Protein AF-A0A5K4EFG7-F1 (afdb_monomer)

Foldseek 3Di:
DALDDPPPDDALLRVLVVVVQLAEPVLSCVLVPDDDSSRSSVSVVLLVQVLVQLCVQVVVPPPDRNHQWHQDQDVVGWDTDGNDPVSCPVQWDKTKDWDQDPPRDIHMHIYIDGPPPPDD

Sequence (120 aa):
MPIELPAFQRSVNDFVLKMKDIFSSTEVNRILSSGSEAEKMRKFYEHWCFKEAYVKALGCGLRIPLKTIECQFSDGGNELSLANELINQPDKNWAFEKHNLPQNHLAVVAWSENTYVASS

pLDDT: mean 84.11, std 12.94, range [46.09, 95.62]

Secondary structure (DSSP, 8-state):
-B----TT-S-HHHHHHHTGGGS-HHHHHHHHTSSSHHHHHHHHHHHHHHHHHHHHHHT-GGGS-GGGEEEE--TTS-EEEE--TTT--TTEEEEEEEEEETTTEEEEEEEEEE------

Nearest PDB structures (foldseek):
  2cg5-assembly1_A  TM=8.165E-01  e=4.905E-05  Homo sapiens
  2byd-assembly1_A  TM=7.891E-01  e=7.139E-05  Homo sapiens
  2c43-assembly1_A  TM=8.210E-01  e=4.380E-04  Homo sapiens
  4zps-assembly1_A  TM=3.531E-01  e=7.118E+00  Mus musculus

InterPro domains:
  IPR008278 4'-phosphopantetheinyl transferase domain [PF01648] (19-105)
  IPR037143 4'-phosphopantetheinyl transferase domain superfamily [G3DSA:3.90.470.20] (1-113)
  IPR037143 4'-phosphopantetheinyl transferase domain superfamily [SSF56214] (16-115)
  IPR050559 Phosphopantetheinyl Transferase Superfamily [PTHR12215] (9-112)

Organism: Schistosoma mansoni (NCBI:txid6183)

Structure (mmCIF, N/CA/C/O backbone):
data_AF-A0A5K4EFG7-F1
#
_entry.id   AF-A0A5K4EFG7-F1
#
loop_
_atom_site.group_PDB
_atom_site.id
_atom_site.type_symbol
_atom_site.label_atom_id
_atom_site.label_alt_id
_atom_site.label_comp_id
_atom_site.label_asym_id
_atom_site.label_entity_id
_atom_site.label_seq_id
_atom_site.pdbx_PDB_ins_code
_atom_site.Cartn_x
_atom_site.Cartn_y
_atom_site.Cartn_z
_atom_site.occupancy
_atom_site.B_iso_or_equiv
_atom_site.auth_seq_id
_atom_site.auth_comp_id
_atom_site.auth_asym_id
_atom_site.auth_atom_id
_atom_site.pdbx_PDB_model_num
ATOM 1 N N . MET A 1 1 ? -5.336 9.173 -2.047 1.00 90.31 1 MET A N 1
ATOM 2 C CA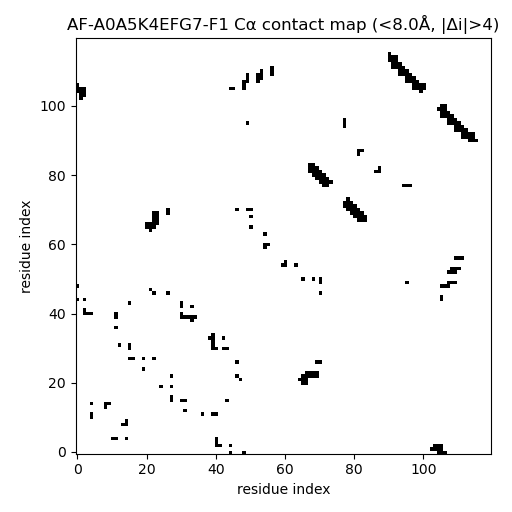 . MET A 1 1 ? -6.165 8.167 -1.357 1.00 90.31 1 MET A CA 1
ATOM 3 C C . MET A 1 1 ? -6.578 8.722 -0.003 1.00 90.31 1 MET A C 1
ATOM 5 O O . MET A 1 1 ? -5.673 9.065 0.750 1.00 90.31 1 MET A O 1
ATOM 9 N N . PRO A 1 2 ? -7.872 8.889 0.304 1.00 93.81 2 PRO A N 1
ATOM 10 C CA . PRO A 1 2 ? -8.302 9.268 1.651 1.00 93.81 2 PRO A CA 1
ATOM 11 C C . PRO A 1 2 ? -7.956 8.158 2.654 1.00 93.81 2 PRO A C 1
ATOM 13 O O . PRO A 1 2 ? -8.108 6.976 2.344 1.00 93.81 2 PRO A O 1
ATOM 16 N N . ILE A 1 3 ? -7.464 8.532 3.837 1.00 93.88 3 ILE A N 1
ATOM 17 C CA . ILE A 1 3 ? -7.195 7.596 4.937 1.00 93.88 3 ILE A CA 1
ATOM 18 C C . ILE A 1 3 ? -8.431 7.550 5.837 1.00 93.88 3 ILE A C 1
ATOM 20 O O . ILE A 1 3 ? -8.556 8.324 6.786 1.00 93.88 3 ILE A O 1
ATOM 24 N N . GLU A 1 4 ? -9.351 6.639 5.545 1.00 93.56 4 GLU A N 1
ATOM 25 C CA . GLU A 1 4 ? -10.582 6.464 6.316 1.00 93.56 4 GLU A CA 1
ATOM 26 C C . GLU A 1 4 ? -11.021 5.002 6.350 1.00 93.56 4 GLU A C 1
ATOM 28 O O . GLU A 1 4 ? -10.756 4.233 5.428 1.00 93.56 4 GLU A O 1
ATOM 33 N N . LEU A 1 5 ? -11.686 4.596 7.430 1.00 93.56 5 LEU A N 1
ATOM 34 C CA . LEU A 1 5 ? -12.336 3.293 7.473 1.00 93.56 5 LEU A CA 1
ATOM 35 C C . LEU A 1 5 ? -13.613 3.364 6.616 1.00 93.56 5 LEU A C 1
ATOM 37 O O . LEU A 1 5 ? -14.444 4.238 6.870 1.00 93.56 5 LEU A O 1
ATOM 41 N N . PRO A 1 6 ? -13.824 2.461 5.639 1.00 90.25 6 PRO A N 1
ATOM 42 C CA . PRO A 1 6 ? -15.049 2.479 4.848 1.00 90.25 6 PRO A CA 1
ATOM 43 C C . PRO A 1 6 ? -16.290 2.312 5.732 1.00 90.25 6 PRO A C 1
ATOM 45 O O . PRO A 1 6 ? -16.317 1.437 6.595 1.00 90.25 6 PRO A O 1
ATOM 48 N N . ALA A 1 7 ? -17.344 3.094 5.476 1.00 86.19 7 ALA A N 1
ATOM 49 C CA . ALA A 1 7 ? -18.525 3.196 6.348 1.00 86.19 7 ALA A CA 1
ATOM 50 C C . ALA A 1 7 ? -19.244 1.861 6.651 1.00 86.19 7 ALA A C 1
ATOM 52 O O . ALA A 1 7 ? -19.945 1.742 7.650 1.00 86.19 7 ALA A O 1
ATOM 53 N N . PHE A 1 8 ? -19.079 0.846 5.799 1.00 86.25 8 PHE A N 1
ATOM 54 C CA . PHE A 1 8 ? -19.667 -0.489 5.965 1.00 86.25 8 PHE A CA 1
ATOM 55 C C . PHE A 1 8 ? -18.805 -1.454 6.802 1.00 86.25 8 PHE A C 1
ATOM 57 O O . PHE A 1 8 ? -19.187 -2.610 7.003 1.00 86.25 8 PHE A O 1
ATOM 64 N N . GLN A 1 9 ? -17.625 -1.026 7.258 1.00 89.94 9 GLN A N 1
ATOM 65 C CA . GLN A 1 9 ? -16.731 -1.832 8.086 1.00 89.94 9 GLN A CA 1
ATOM 66 C C . GLN A 1 9 ? -16.964 -1.571 9.572 1.00 89.94 9 GLN A C 1
ATOM 68 O O . GLN A 1 9 ? -17.258 -0.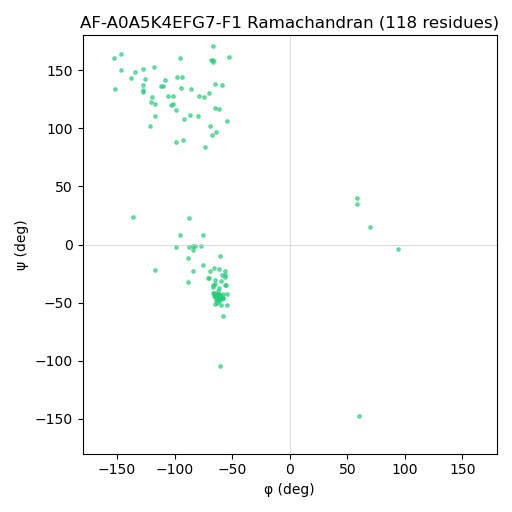457 9.989 1.00 89.94 9 GLN A O 1
ATOM 73 N N . ARG A 1 10 ? -16.826 -2.630 10.378 1.00 85.62 10 ARG A N 1
ATOM 74 C CA . ARG A 1 10 ? -17.092 -2.591 11.825 1.00 85.62 10 ARG A CA 1
ATOM 75 C C . ARG A 1 10 ? -15.873 -2.177 12.649 1.00 85.62 10 ARG A C 1
ATOM 77 O O . ARG A 1 10 ? -16.037 -1.560 13.693 1.00 85.62 10 ARG A O 1
ATOM 84 N N . SER A 1 11 ? -14.672 -2.533 12.197 1.00 93.19 11 SER A N 1
ATOM 85 C CA . SER A 1 11 ? -13.403 -2.223 12.861 1.00 93.19 11 SER A CA 1
ATOM 86 C C . SER A 1 11 ? -12.261 -2.157 11.844 1.00 93.19 11 SER A C 1
ATOM 88 O O . SER A 1 11 ? -12.376 -2.716 10.745 1.00 93.19 11 SER A O 1
ATOM 90 N N . VAL A 1 12 ? -11.147 -1.508 12.205 1.00 94.19 12 VAL A N 1
ATOM 91 C CA . VAL A 1 12 ? -9.951 -1.472 11.347 1.00 94.19 12 VAL A CA 1
ATOM 92 C C . VAL A 1 12 ? -9.359 -2.863 11.200 1.00 94.19 12 VAL A C 1
ATOM 94 O O . VAL A 1 12 ? -9.030 -3.270 10.089 1.00 94.19 12 VAL A O 1
ATOM 97 N N . ASN A 1 13 ? -9.287 -3.627 12.291 1.00 94.69 13 ASN A N 1
ATOM 98 C CA . ASN A 1 13 ? -8.769 -4.993 12.254 1.00 94.69 13 ASN A CA 1
ATOM 99 C C . ASN A 1 13 ? -9.564 -5.878 11.277 1.00 94.69 13 ASN A C 1
ATOM 101 O O . ASN A 1 13 ? -8.958 -6.557 10.450 1.00 94.69 13 ASN A O 1
ATOM 105 N N . ASP A 1 14 ? -10.903 -5.835 11.310 1.00 94.44 14 ASP A N 1
ATOM 106 C CA . ASP A 1 14 ? -11.737 -6.607 10.375 1.00 94.44 14 ASP A CA 1
ATOM 107 C C . ASP A 1 14 ? -11.502 -6.184 8.924 1.00 94.44 14 ASP A C 1
ATOM 109 O O . ASP A 1 14 ? -11.456 -7.026 8.025 1.00 94.44 14 ASP A O 1
ATOM 113 N N . PHE A 1 15 ? -11.354 -4.879 8.681 1.00 95.62 15 PHE A N 1
ATOM 114 C CA . PHE A 1 15 ? -11.072 -4.357 7.350 1.00 95.62 15 PHE A CA 1
ATOM 115 C C . PHE A 1 15 ? -9.712 -4.838 6.827 1.00 95.62 15 PHE A C 1
ATOM 117 O O . PHE A 1 15 ? -9.638 -5.374 5.720 1.00 95.62 15 PHE A O 1
ATOM 124 N N . VAL A 1 16 ? -8.660 -4.731 7.641 1.00 95.00 16 VAL A N 1
ATOM 125 C CA . VAL A 1 16 ? -7.310 -5.204 7.298 1.00 95.00 16 VAL A CA 1
ATOM 126 C C . VAL A 1 16 ? -7.315 -6.714 7.041 1.00 95.00 16 VAL A C 1
ATOM 128 O O . VAL A 1 16 ? -6.764 -7.164 6.039 1.00 95.00 16 VAL A O 1
ATOM 131 N N . LEU A 1 17 ? -7.990 -7.504 7.884 1.00 94.69 17 LEU A N 1
ATOM 132 C CA . LEU A 1 17 ? -8.077 -8.960 7.727 1.00 94.69 17 LEU A CA 1
ATOM 133 C C . LEU A 1 17 ? -8.859 -9.385 6.478 1.00 94.69 17 LEU A C 1
ATOM 135 O O . LEU A 1 17 ? -8.488 -10.373 5.845 1.00 94.69 17 LEU A O 1
ATOM 139 N N . LYS A 1 18 ? -9.904 -8.646 6.087 1.00 94.88 18 LYS A N 1
ATOM 140 C CA . LYS A 1 18 ? -10.616 -8.876 4.815 1.00 94.88 18 LYS A CA 1
ATOM 141 C C . LYS A 1 18 ? -9.730 -8.605 3.601 1.00 94.88 18 LYS A C 1
ATOM 143 O O . LYS A 1 18 ? -9.861 -9.285 2.592 1.00 94.88 18 LYS A O 1
ATOM 148 N N . MET A 1 19 ? -8.828 -7.635 3.711 1.00 94.56 19 MET A N 1
ATOM 149 C CA . MET A 1 19 ? -7.929 -7.203 2.638 1.00 94.56 19 MET A CA 1
ATOM 150 C C . MET A 1 19 ? -6.549 -7.882 2.699 1.00 94.56 19 MET A C 1
ATOM 152 O O . MET A 1 19 ? -5.647 -7.520 1.945 1.00 94.56 19 MET A O 1
ATOM 156 N N . LYS A 1 20 ? -6.362 -8.876 3.576 1.00 93.00 20 LYS A N 1
ATOM 157 C CA . LYS A 1 20 ? -5.056 -9.498 3.850 1.00 93.00 20 LYS A CA 1
ATOM 158 C C . LYS A 1 20 ? -4.360 -10.077 2.617 1.00 93.00 20 LYS A C 1
ATOM 160 O O . LYS A 1 20 ? -3.140 -10.125 2.588 1.00 93.00 20 LYS A O 1
ATOM 165 N N . ASP A 1 21 ? -5.105 -10.501 1.595 1.00 91.94 21 ASP A N 1
ATOM 166 C CA . ASP A 1 21 ? -4.534 -11.117 0.390 1.00 91.94 21 ASP A CA 1
ATOM 167 C C . ASP A 1 21 ? -3.904 -10.116 -0.589 1.00 91.94 21 ASP A C 1
ATOM 169 O O . ASP A 1 21 ? -3.319 -10.523 -1.588 1.00 91.94 21 ASP A O 1
ATOM 173 N N . ILE A 1 22 ? -3.951 -8.818 -0.285 1.00 91.88 22 ILE A N 1
ATOM 174 C CA . ILE A 1 22 ? -3.168 -7.784 -0.979 1.00 91.88 22 ILE A CA 1
ATOM 175 C C . ILE A 1 22 ? -1.747 -7.659 -0.402 1.00 91.88 22 ILE A C 1
ATOM 177 O O . ILE A 1 22 ? -0.827 -7.189 -1.077 1.00 91.88 22 ILE A O 1
ATOM 181 N N . PHE A 1 23 ? -1.548 -8.084 0.843 1.00 92.00 23 PHE A N 1
ATOM 182 C CA . PHE A 1 23 ? -0.345 -7.818 1.626 1.00 92.00 23 PHE A CA 1
ATOM 183 C C . PHE A 1 23 ? 0.385 -9.112 1.984 1.00 92.00 23 PHE A C 1
ATOM 185 O O . PHE A 1 23 ? -0.224 -10.178 2.108 1.00 92.00 23 PHE A O 1
ATOM 192 N N . SER A 1 24 ? 1.702 -9.034 2.171 1.00 90.19 24 SER A N 1
ATOM 193 C CA . SER A 1 24 ? 2.449 -10.151 2.743 1.00 90.19 24 SER A CA 1
ATOM 194 C C . SER A 1 24 ? 2.033 -10.359 4.204 1.00 90.19 24 SER A C 1
ATOM 196 O O . SER A 1 24 ? 1.555 -9.438 4.871 1.00 90.19 24 SER A O 1
ATOM 198 N N . SER A 1 25 ? 2.230 -11.565 4.743 1.00 91.12 25 SER A N 1
ATOM 199 C CA . SER A 1 25 ? 1.947 -11.840 6.161 1.00 91.12 25 SER A CA 1
ATOM 200 C C . SER A 1 25 ? 2.709 -10.887 7.090 1.00 91.12 25 SER A C 1
ATOM 202 O O . SER A 1 25 ? 2.183 -10.471 8.122 1.00 91.12 25 SER A O 1
ATOM 204 N N . THR A 1 26 ? 3.927 -10.498 6.704 1.00 89.50 26 THR A N 1
ATOM 205 C CA . THR A 1 26 ? 4.759 -9.543 7.441 1.00 89.50 26 THR A CA 1
ATOM 206 C C . THR A 1 26 ? 4.133 -8.150 7.449 1.00 89.50 26 THR A C 1
ATOM 208 O O . THR A 1 26 ? 4.059 -7.518 8.499 1.00 89.50 26 THR A O 1
ATOM 211 N N . GLU A 1 27 ? 3.631 -7.678 6.307 1.00 91.88 27 GLU A N 1
ATOM 212 C CA . GLU A 1 27 ? 2.932 -6.392 6.203 1.00 91.88 27 GLU A CA 1
ATOM 213 C C . GLU A 1 27 ? 1.624 -6.387 6.998 1.00 91.88 27 GLU A C 1
ATOM 215 O O . GLU A 1 27 ? 1.377 -5.445 7.747 1.00 91.88 27 GLU A O 1
ATOM 220 N N . VAL A 1 28 ? 0.816 -7.452 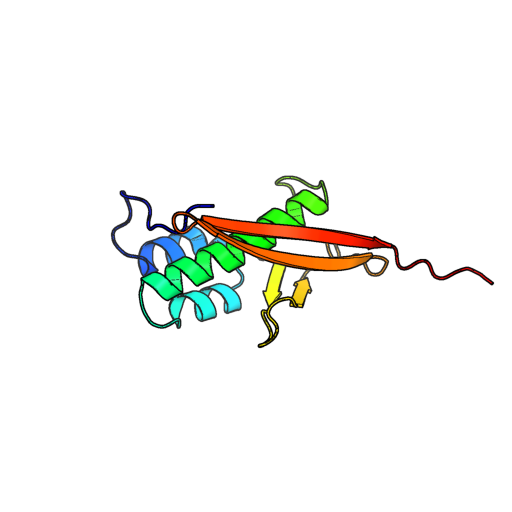6.906 1.00 94.75 28 VAL A N 1
ATOM 221 C CA . VAL A 1 28 ? -0.420 -7.581 7.699 1.00 94.75 28 VAL A CA 1
ATOM 222 C C . VAL A 1 28 ? -0.10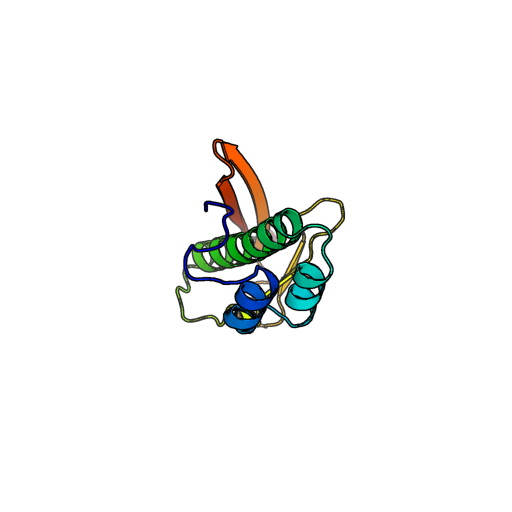9 -7.496 9.190 1.00 94.75 28 VAL A C 1
ATOM 224 O O . VAL A 1 28 ? -0.770 -6.747 9.908 1.00 94.75 28 VAL A O 1
ATOM 227 N N . ASN A 1 29 ? 0.923 -8.207 9.653 1.00 93.88 29 ASN A N 1
ATOM 228 C 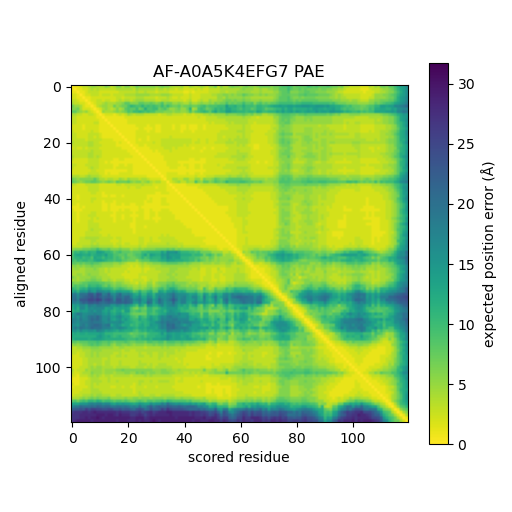CA . ASN A 1 29 ? 1.348 -8.151 11.047 1.00 93.88 29 ASN A CA 1
ATOM 229 C C . ASN A 1 29 ? 1.801 -6.741 11.446 1.00 93.88 29 ASN A C 1
ATOM 231 O O . ASN A 1 29 ? 1.320 -6.242 12.457 1.00 93.88 29 ASN A O 1
ATOM 235 N N . ARG A 1 30 ? 2.639 -6.068 10.639 1.00 91.31 30 ARG A N 1
ATOM 236 C CA . ARG A 1 30 ? 3.074 -4.677 10.890 1.00 91.31 30 ARG A CA 1
ATOM 237 C C . ARG A 1 30 ? 1.888 -3.710 10.985 1.00 91.31 30 ARG A C 1
ATOM 239 O O . ARG A 1 30 ? 1.864 -2.844 11.859 1.00 91.31 30 ARG A O 1
ATOM 246 N N . ILE A 1 31 ? 0.898 -3.853 10.101 1.00 94.50 31 ILE A N 1
ATOM 247 C CA . ILE A 1 31 ? -0.315 -3.027 10.110 1.00 94.50 31 ILE A CA 1
ATOM 248 C C . ILE A 1 31 ? -1.113 -3.290 11.389 1.00 94.50 31 ILE A C 1
ATOM 250 O O . ILE A 1 31 ? -1.449 -2.346 12.093 1.00 94.50 31 ILE A O 1
ATOM 254 N N . LEU A 1 32 ? -1.397 -4.553 11.720 1.00 95.25 32 LEU A N 1
ATOM 255 C CA . LEU A 1 32 ? -2.231 -4.911 12.873 1.00 95.25 32 LEU A CA 1
ATOM 256 C C . LEU A 1 32 ? -1.555 -4.646 14.224 1.00 95.25 32 LEU A C 1
ATOM 258 O O . LEU A 1 32 ? -2.256 -4.374 15.198 1.00 95.25 32 LEU A O 1
ATOM 262 N N . SER A 1 33 ? -0.223 -4.703 14.286 1.00 93.62 33 SER A N 1
ATOM 263 C CA . SER A 1 33 ? 0.564 -4.399 15.487 1.00 93.62 33 SER A CA 1
ATOM 264 C C . SER A 1 33 ? 0.850 -2.907 15.670 1.00 93.62 33 SER A C 1
ATOM 266 O O . SER A 1 33 ? 1.527 -2.536 16.626 1.00 93.62 33 SER A O 1
ATOM 268 N N . SER A 1 34 ? 0.399 -2.051 14.749 1.00 88.75 34 SER A N 1
ATOM 269 C CA . SER A 1 34 ? 0.501 -0.597 14.909 1.00 88.75 34 SER A CA 1
ATOM 270 C C . SER A 1 34 ? -0.421 -0.113 16.035 1.00 88.75 34 SER A C 1
ATOM 272 O O . SER A 1 34 ? -1.365 -0.813 16.397 1.00 88.75 34 SER A O 1
ATOM 274 N N . GLY A 1 35 ? -0.141 1.073 16.587 1.00 91.31 35 GLY A N 1
ATOM 275 C CA . GLY A 1 35 ? -0.771 1.593 17.806 1.00 91.31 35 GLY A CA 1
ATOM 276 C C . GLY A 1 35 ? -2.293 1.775 17.725 1.00 91.31 35 GLY A C 1
ATOM 277 O O . GLY A 1 35 ? -3.082 0.839 17.845 1.00 91.31 35 GLY A O 1
ATOM 278 N N . SER A 1 36 ? -2.730 3.017 17.589 1.00 94.75 36 SER A N 1
ATOM 279 C CA . SER A 1 36 ? -4.139 3.387 17.467 1.00 94.75 36 SER A CA 1
ATOM 280 C C . SER A 1 36 ? -4.767 2.886 16.160 1.00 94.75 36 SER A C 1
ATOM 282 O O . SER A 1 36 ? -4.091 2.674 15.154 1.00 94.75 36 SER A O 1
ATOM 284 N N . GLU A 1 37 ? -6.098 2.770 16.130 1.00 94.12 37 GLU A N 1
ATOM 285 C CA . GLU A 1 37 ? -6.852 2.428 14.911 1.00 94.12 37 GLU A CA 1
ATOM 286 C C . GLU A 1 37 ? -6.542 3.395 13.746 1.00 94.12 37 GLU A C 1
ATOM 288 O O . GLU A 1 37 ? -6.442 2.974 12.593 1.00 94.12 37 GLU A O 1
ATOM 293 N N . ALA A 1 38 ? -6.312 4.680 14.042 1.00 92.12 38 ALA A N 1
ATOM 294 C CA . ALA A 1 38 ? -5.907 5.679 13.052 1.00 92.12 38 ALA A CA 1
ATOM 295 C C . ALA A 1 38 ? -4.514 5.387 12.465 1.00 92.12 38 ALA A C 1
ATOM 297 O O . ALA A 1 38 ? -4.318 5.487 11.252 1.00 92.12 38 ALA A O 1
ATOM 298 N N . GLU A 1 39 ? -3.556 4.983 13.303 1.00 93.12 39 GLU A N 1
ATOM 299 C CA . GLU A 1 39 ? -2.212 4.592 12.863 1.00 93.12 39 GLU A CA 1
ATOM 300 C C . GLU A 1 39 ? -2.245 3.315 12.023 1.00 93.12 39 GLU A C 1
ATOM 302 O O . GLU A 1 39 ? -1.602 3.265 10.974 1.00 93.12 39 GLU A O 1
ATOM 307 N N . LYS A 1 40 ? -3.051 2.318 12.412 1.00 95.00 40 LYS A N 1
ATOM 308 C CA . LYS A 1 40 ? -3.265 1.102 11.613 1.00 95.00 40 LYS A CA 1
ATOM 309 C C . LYS A 1 40 ? -3.849 1.424 10.238 1.00 95.00 40 LYS A C 1
ATOM 311 O O . LYS A 1 40 ? -3.335 0.940 9.232 1.00 95.00 40 LYS A O 1
ATOM 316 N N . MET A 1 41 ? -4.875 2.280 10.165 1.00 95.25 41 MET A N 1
ATOM 317 C CA . MET A 1 41 ? -5.452 2.712 8.883 1.00 95.25 41 MET A CA 1
ATOM 318 C C . MET A 1 41 ? -4.444 3.470 8.027 1.00 95.25 41 MET A C 1
ATOM 320 O O . MET A 1 41 ? -4.346 3.233 6.823 1.00 95.25 41 MET A O 1
ATOM 324 N N . ARG A 1 42 ? -3.658 4.360 8.636 1.00 93.25 42 ARG A N 1
ATOM 325 C CA . ARG A 1 42 ? -2.585 5.062 7.935 1.00 93.25 42 ARG A CA 1
ATOM 326 C C . ARG A 1 42 ? -1.561 4.077 7.377 1.00 93.25 42 ARG A C 1
ATOM 328 O O . ARG A 1 42 ? -1.242 4.169 6.198 1.00 93.25 42 ARG A O 1
ATOM 335 N N . LYS A 1 43 ? -1.112 3.098 8.166 1.00 92.38 43 LYS A N 1
ATOM 336 C CA . LYS A 1 43 ? -0.176 2.056 7.715 1.00 92.38 43 LYS A CA 1
ATOM 337 C C . LYS A 1 43 ? -0.752 1.192 6.601 1.00 92.38 43 LYS A C 1
ATOM 339 O O . LYS A 1 43 ? -0.064 0.944 5.615 1.00 92.38 43 LYS A O 1
ATOM 344 N N . PHE A 1 44 ? -2.019 0.799 6.707 1.00 95.06 44 PHE A N 1
ATOM 345 C CA . PHE A 1 44 ? -2.725 0.087 5.645 1.00 95.06 44 PHE A CA 1
ATOM 346 C C . PHE A 1 44 ? -2.668 0.855 4.320 1.00 95.06 44 PHE A C 1
ATOM 348 O O . PHE A 1 44 ? -2.245 0.309 3.300 1.00 95.06 44 PHE A O 1
ATOM 355 N N . TYR A 1 45 ? -3.051 2.136 4.336 1.00 95.06 45 TYR A N 1
ATOM 356 C CA . TYR A 1 45 ? -3.058 2.950 3.123 1.00 95.06 45 TYR A CA 1
ATOM 357 C C . TYR A 1 45 ? -1.656 3.290 2.621 1.00 95.06 45 TYR A C 1
ATOM 359 O O . TYR A 1 45 ? -1.488 3.422 1.411 1.00 95.06 45 TYR A O 1
ATOM 367 N N . GLU A 1 46 ? -0.655 3.383 3.502 1.00 91.81 46 GLU A N 1
ATOM 368 C CA . GLU A 1 46 ? 0.755 3.459 3.109 1.00 91.81 46 GLU A CA 1
ATOM 369 C C . GLU A 1 46 ? 1.141 2.234 2.279 1.00 91.81 46 GLU A C 1
ATOM 371 O O . GLU A 1 46 ? 1.431 2.386 1.094 1.00 91.81 46 GLU A O 1
ATOM 376 N N . HIS A 1 47 ? 1.042 1.023 2.833 1.00 91.56 47 HIS A N 1
ATOM 377 C CA . HIS A 1 47 ? 1.359 -0.202 2.090 1.00 91.56 47 HIS A CA 1
ATOM 378 C C . HIS A 1 47 ? 0.563 -0.308 0.777 1.00 91.56 47 HIS A C 1
ATOM 380 O O . HIS A 1 47 ? 1.132 -0.627 -0.266 1.00 91.56 47 HIS A O 1
ATOM 386 N N . TRP A 1 48 ? -0.734 0.018 0.799 1.00 93.38 48 TRP A N 1
ATOM 387 C CA . TRP A 1 48 ? -1.577 0.016 -0.399 1.00 93.38 48 TRP A CA 1
ATOM 388 C C . TRP A 1 48 ? -1.061 0.980 -1.477 1.00 93.38 48 TRP A C 1
ATOM 390 O O . TRP A 1 48 ? -0.878 0.584 -2.627 1.00 93.38 48 TRP A O 1
ATOM 400 N N . CYS A 1 49 ? -0.808 2.245 -1.122 1.00 92.69 49 CYS A N 1
ATOM 401 C CA . CYS A 1 49 ? -0.406 3.265 -2.090 1.00 92.69 49 CYS A CA 1
ATOM 402 C C . CYS A 1 49 ? 0.972 2.985 -2.690 1.00 92.69 49 CYS A C 1
ATOM 404 O O . CYS A 1 49 ? 1.154 3.223 -3.880 1.00 92.69 49 CYS A O 1
ATOM 406 N N . PHE A 1 50 ? 1.918 2.453 -1.909 1.00 90.69 50 PHE A N 1
ATOM 407 C CA . PHE A 1 50 ? 3.224 2.052 -2.438 1.00 90.69 50 PHE A CA 1
ATOM 408 C C . PHE A 1 50 ? 3.094 0.957 -3.498 1.00 90.69 50 PHE A C 1
ATOM 410 O O . PHE A 1 50 ? 3.629 1.103 -4.596 1.00 90.69 50 PHE A O 1
ATOM 417 N N . LYS A 1 51 ? 2.331 -0.103 -3.205 1.00 90.06 51 LYS A N 1
ATOM 418 C CA . LYS A 1 51 ? 2.103 -1.198 -4.157 1.00 90.06 51 LYS A CA 1
ATOM 419 C C . LYS A 1 51 ? 1.400 -0.722 -5.425 1.00 90.06 51 LYS A C 1
ATOM 421 O O . LYS A 1 51 ? 1.822 -1.062 -6.526 1.00 90.06 51 LYS A O 1
ATOM 426 N N . GLU A 1 52 ? 0.367 0.103 -5.277 1.00 91.81 52 GLU A N 1
ATOM 427 C CA . GLU A 1 52 ? -0.363 0.691 -6.402 1.00 91.81 52 GLU A CA 1
ATOM 428 C C . GLU A 1 52 ? 0.523 1.581 -7.278 1.00 91.81 52 GLU A C 1
ATOM 430 O O . GLU A 1 52 ? 0.492 1.463 -8.502 1.00 91.81 52 GLU A O 1
ATOM 435 N N . ALA A 1 53 ? 1.310 2.476 -6.671 1.00 91.62 53 ALA A N 1
ATOM 436 C CA . ALA A 1 53 ? 2.218 3.355 -7.403 1.00 91.62 53 ALA A CA 1
ATOM 437 C C . ALA A 1 53 ? 3.250 2.538 -8.188 1.00 91.62 53 ALA A C 1
ATOM 439 O O . ALA A 1 53 ? 3.479 2.790 -9.369 1.00 91.62 53 ALA A O 1
ATOM 440 N N . TYR A 1 54 ? 3.803 1.509 -7.550 1.00 88.81 54 TYR A N 1
ATOM 441 C CA . TYR A 1 54 ? 4.778 0.616 -8.150 1.00 88.81 54 TYR A CA 1
ATOM 442 C C . TYR A 1 54 ? 4.220 -0.171 -9.348 1.00 88.81 54 TYR A C 1
ATOM 444 O O . TYR A 1 54 ? 4.781 -0.133 -10.442 1.00 88.81 54 TYR A O 1
ATOM 452 N N . VAL A 1 55 ? 3.064 -0.824 -9.186 1.00 89.06 55 VAL A N 1
ATOM 453 C CA . VAL A 1 55 ? 2.396 -1.570 -10.268 1.00 89.06 55 VAL A CA 1
ATOM 454 C C . VAL A 1 55 ? 2.012 -0.660 -11.435 1.00 89.06 55 VAL A C 1
ATOM 456 O O . VAL A 1 55 ? 2.146 -1.055 -12.598 1.00 89.06 55 VAL A O 1
ATOM 459 N N . LYS A 1 56 ? 1.582 0.575 -11.146 1.00 90.69 56 LYS A N 1
ATOM 460 C CA . LYS A 1 56 ? 1.299 1.590 -12.171 1.00 90.69 56 LYS A CA 1
ATOM 461 C C . LYS A 1 56 ? 2.553 1.983 -12.940 1.00 90.69 56 LYS A C 1
ATOM 463 O O . LYS A 1 56 ? 2.510 2.000 -14.166 1.00 90.69 56 LYS A O 1
ATOM 468 N N . ALA A 1 57 ? 3.659 2.236 -12.246 1.00 90.19 57 ALA A N 1
ATOM 469 C CA . ALA A 1 57 ? 4.929 2.579 -12.876 1.00 90.19 57 ALA A CA 1
ATOM 470 C C . ALA A 1 57 ? 5.507 1.424 -13.718 1.00 90.19 57 ALA A C 1
ATOM 472 O O . ALA A 1 57 ? 6.143 1.666 -14.740 1.00 90.19 57 ALA A O 1
ATOM 473 N N . LEU A 1 58 ? 5.236 0.168 -13.346 1.00 87.44 58 LEU A N 1
ATOM 474 C CA . LEU A 1 58 ? 5.575 -1.005 -14.159 1.00 87.44 58 LEU A CA 1
ATOM 475 C C . LEU A 1 58 ? 4.745 -1.132 -15.448 1.00 87.44 58 LEU A C 1
ATOM 477 O O . LEU A 1 58 ? 5.164 -1.833 -16.366 1.00 87.44 58 LEU A O 1
ATOM 481 N N . GLY A 1 59 ? 3.552 -0.532 -15.515 1.00 86.38 59 GLY A N 1
ATOM 482 C CA . GLY A 1 59 ? 2.653 -0.642 -16.672 1.00 86.38 59 GLY A CA 1
ATOM 483 C C . GLY A 1 59 ? 2.013 -2.027 -16.863 1.00 86.38 59 GLY A C 1
ATOM 484 O O . GLY A 1 59 ? 1.466 -2.325 -17.921 1.00 86.38 59 GLY A O 1
ATOM 485 N N . CYS A 1 60 ? 2.066 -2.892 -15.848 1.00 78.12 60 CYS A N 1
ATOM 486 C CA . CYS A 1 60 ? 1.627 -4.292 -15.928 1.00 78.12 60 CYS A CA 1
ATOM 487 C C . CYS A 1 60 ? 0.130 -4.512 -15.616 1.00 78.12 60 CYS A C 1
ATOM 489 O O . CYS A 1 60 ? -0.415 -5.591 -15.878 1.00 78.12 60 CYS A O 1
ATOM 491 N N . GLY A 1 61 ? -0.554 -3.494 -15.082 1.00 73.44 61 GLY A N 1
ATOM 492 C CA . GLY A 1 61 ? -1.962 -3.567 -14.687 1.00 73.44 61 GLY A CA 1
ATOM 493 C C . GLY A 1 61 ? -2.226 -4.630 -13.611 1.00 73.44 61 GLY A C 1
ATOM 494 O O . GLY A 1 61 ? -1.375 -4.919 -12.779 1.00 73.44 61 GLY A O 1
ATOM 495 N N . LEU A 1 62 ? -3.407 -5.255 -13.640 1.00 75.50 62 LEU A N 1
ATOM 496 C CA . LEU A 1 62 ? -3.850 -6.249 -12.644 1.00 75.50 62 LEU A CA 1
ATOM 497 C C . LEU A 1 62 ? -3.196 -7.639 -12.788 1.00 75.50 62 LEU A C 1
ATOM 499 O O . LEU A 1 62 ? -3.634 -8.599 -12.159 1.00 75.50 62 LEU A O 1
ATOM 503 N N . ARG A 1 63 ? -2.187 -7.785 -13.654 1.00 78.94 63 ARG A N 1
ATOM 504 C CA . ARG A 1 63 ? -1.561 -9.086 -13.949 1.00 78.94 63 ARG A CA 1
ATOM 505 C C . ARG A 1 63 ? -0.638 -9.571 -12.834 1.00 78.94 63 ARG A C 1
ATOM 507 O O . ARG A 1 63 ? -0.316 -10.754 -12.799 1.00 78.94 63 ARG A O 1
ATOM 514 N N . ILE A 1 64 ? -0.212 -8.672 -11.947 1.00 80.25 64 ILE A N 1
ATOM 515 C CA . ILE A 1 64 ? 0.699 -8.981 -10.846 1.00 80.25 64 ILE A CA 1
ATOM 516 C C . ILE A 1 64 ? -0.098 -9.067 -9.539 1.00 80.25 64 ILE A C 1
ATOM 518 O O . ILE A 1 64 ? -0.708 -8.074 -9.134 1.00 80.25 64 ILE A O 1
ATOM 522 N N . PRO A 1 65 ? -0.091 -10.219 -8.844 1.00 83.75 65 PRO A N 1
ATOM 523 C CA . PRO A 1 65 ? -0.704 -10.320 -7.527 1.00 83.75 65 PRO A CA 1
ATOM 524 C C . PRO A 1 65 ? 0.035 -9.426 -6.521 1.00 83.75 65 PRO A C 1
ATOM 526 O O . PRO A 1 65 ? 1.199 -9.663 -6.212 1.00 83.75 65 PRO A O 1
ATOM 529 N N . LEU A 1 66 ? -0.648 -8.427 -5.953 1.00 86.94 66 LEU A N 1
ATOM 530 C CA . LEU A 1 66 ? -0.042 -7.460 -5.020 1.00 86.94 66 LEU A CA 1
ATOM 531 C C . LEU A 1 66 ? 0.631 -8.115 -3.801 1.00 86.94 66 LEU A C 1
ATOM 533 O O . LEU A 1 66 ? 1.596 -7.580 -3.256 1.00 86.94 66 LEU A O 1
ATOM 537 N N . LYS A 1 67 ? 0.167 -9.307 -3.412 1.00 89.06 67 LYS A N 1
ATOM 538 C CA . LYS A 1 67 ? 0.732 -10.118 -2.328 1.00 89.06 67 LYS A CA 1
ATOM 539 C C . LYS A 1 67 ? 2.203 -10.491 -2.530 1.00 89.06 67 LYS A C 1
ATOM 541 O O . LYS A 1 67 ? 2.891 -10.735 -1.547 1.00 89.06 67 LYS A O 1
ATOM 546 N N . THR A 1 68 ? 2.680 -10.560 -3.778 1.00 84.75 68 THR A N 1
ATOM 547 C CA . THR A 1 68 ? 4.068 -10.950 -4.097 1.00 84.75 68 THR A CA 1
ATOM 548 C C . THR A 1 68 ? 5.060 -9.788 -4.019 1.00 84.75 68 THR A C 1
ATOM 550 O O . THR A 1 68 ? 6.253 -9.984 -4.223 1.00 84.75 68 THR A O 1
ATOM 553 N N . ILE A 1 69 ? 4.578 -8.572 -3.771 1.00 84.31 69 ILE A N 1
ATOM 554 C CA . ILE A 1 69 ? 5.387 -7.368 -3.558 1.00 84.31 69 ILE A CA 1
ATOM 555 C C . ILE A 1 69 ? 5.420 -7.128 -2.047 1.00 84.31 69 ILE A C 1
ATOM 557 O O . ILE A 1 69 ? 4.348 -7.088 -1.452 1.00 84.31 69 ILE A O 1
ATOM 561 N N . GLU A 1 70 ? 6.582 -6.958 -1.412 1.00 84.38 70 GLU A N 1
ATOM 562 C CA . GLU A 1 70 ? 6.657 -6.620 0.018 1.00 84.38 70 GLU A CA 1
ATOM 563 C C . GLU A 1 70 ? 7.323 -5.253 0.234 1.00 84.38 70 GLU A C 1
ATOM 565 O O . GLU A 1 70 ? 8.529 -5.075 0.082 1.00 84.38 70 GLU A O 1
ATOM 570 N N . CYS A 1 71 ? 6.550 -4.262 0.671 1.00 77.38 71 CYS A N 1
ATOM 571 C CA . CYS A 1 71 ? 7.114 -2.962 1.016 1.00 77.38 71 CYS A CA 1
ATOM 572 C C . CYS A 1 71 ? 7.762 -3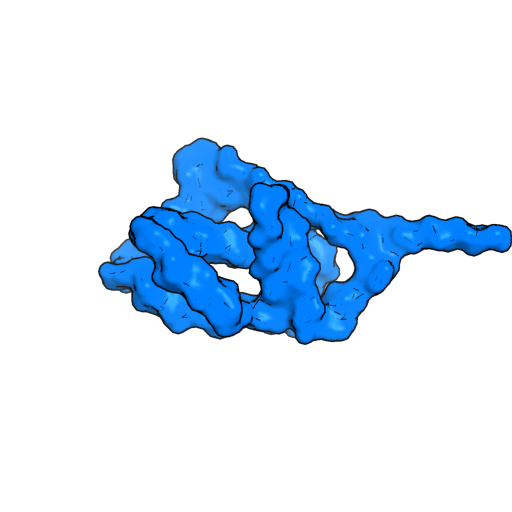.019 2.407 1.00 77.38 71 CYS A C 1
ATOM 574 O O . CYS A 1 71 ? 7.115 -3.414 3.385 1.00 77.38 71 CYS A O 1
ATOM 576 N N . GLN A 1 72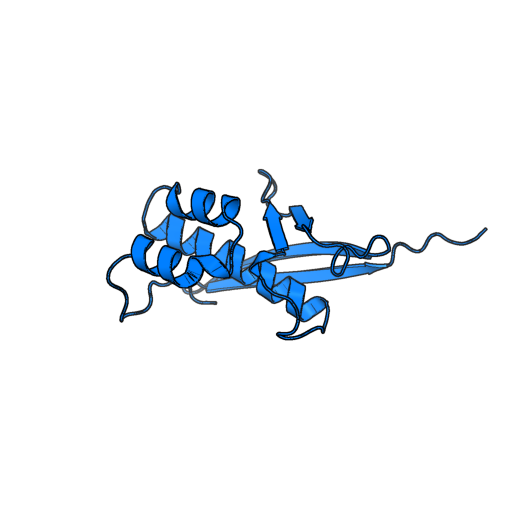 ? 9.023 -2.589 2.513 1.00 75.31 72 GLN A N 1
ATOM 577 C CA . GLN A 1 72 ? 9.751 -2.518 3.779 1.00 75.31 72 GLN A CA 1
ATOM 578 C C . GLN A 1 72 ? 10.205 -1.089 4.060 1.00 75.31 72 GLN A C 1
ATOM 580 O O . GLN A 1 72 ? 11.199 -0.596 3.552 1.00 75.31 72 GLN A O 1
ATOM 585 N N . PHE A 1 73 ? 9.488 -0.404 4.937 1.00 70.56 73 PHE A N 1
ATOM 586 C CA . PHE A 1 73 ? 9.873 0.943 5.331 1.00 70.56 73 PHE A CA 1
ATOM 587 C C . PHE A 1 73 ? 10.994 0.870 6.376 1.00 70.56 73 PHE A C 1
ATOM 589 O O . PHE A 1 73 ? 10.743 0.452 7.506 1.00 70.56 73 PHE A O 1
ATOM 596 N N . SER A 1 74 ? 12.217 1.266 6.016 1.00 64.38 74 SER A N 1
ATOM 597 C CA . SER A 1 74 ? 13.254 1.615 6.997 1.00 64.38 74 SER A CA 1
ATOM 598 C C . SER A 1 74 ? 12.852 2.893 7.753 1.00 64.38 74 SER A C 1
ATOM 600 O O . SER A 1 74 ? 11.906 3.574 7.351 1.00 64.38 74 SER A O 1
ATOM 602 N N . ASP A 1 75 ? 13.563 3.274 8.818 1.00 55.34 75 ASP A N 1
ATOM 603 C CA . ASP A 1 75 ? 13.298 4.535 9.543 1.00 55.34 75 ASP A CA 1
ATOM 604 C C . ASP A 1 75 ? 13.453 5.797 8.651 1.00 55.34 75 ASP A C 1
ATOM 606 O O . ASP A 1 75 ? 13.033 6.887 9.035 1.00 55.34 75 ASP A O 1
ATOM 610 N N . GLY A 1 76 ? 13.989 5.643 7.427 1.00 53.44 76 GLY A N 1
ATOM 611 C CA . GLY A 1 76 ? 14.017 6.643 6.345 1.00 53.44 76 GLY A CA 1
ATOM 612 C C . GLY A 1 76 ? 12.924 6.493 5.266 1.00 53.44 76 GLY A C 1
ATOM 613 O O . GLY A 1 76 ? 12.830 7.326 4.371 1.00 53.44 76 GLY A O 1
ATOM 614 N N . GLY A 1 77 ? 12.076 5.464 5.349 1.00 52.50 77 GLY A N 1
ATOM 615 C CA . GLY A 1 77 ? 10.747 5.422 4.735 1.00 52.50 77 GLY A CA 1
ATOM 616 C C . GLY A 1 77 ? 10.581 4.801 3.347 1.00 52.50 77 GLY A C 1
ATOM 617 O O . GLY A 1 77 ? 9.432 4.706 2.922 1.00 52.50 77 GLY A O 1
ATOM 618 N N . ASN A 1 78 ? 11.634 4.368 2.644 1.00 56.78 78 ASN A N 1
ATOM 619 C CA . ASN A 1 78 ? 11.535 4.196 1.181 1.00 56.78 78 ASN A CA 1
ATOM 620 C C . ASN A 1 78 ? 12.151 2.909 0.588 1.00 56.78 78 ASN A C 1
ATOM 622 O O . ASN A 1 78 ? 12.488 2.912 -0.593 1.00 56.78 78 ASN A O 1
ATOM 626 N N . GLU A 1 79 ? 12.309 1.814 1.338 1.00 58.62 79 GLU A N 1
ATOM 627 C CA . GLU A 1 79 ? 12.855 0.574 0.758 1.00 58.62 79 GLU A CA 1
ATOM 628 C C . GLU A 1 79 ? 11.739 -0.381 0.282 1.00 58.62 79 GLU A C 1
ATOM 630 O O . GLU A 1 79 ? 10.709 -0.588 0.930 1.00 58.62 79 GLU A O 1
ATOM 635 N N . LEU A 1 80 ? 11.900 -0.943 -0.915 1.00 64.69 80 LEU A N 1
ATOM 636 C CA . LEU A 1 80 ? 10.963 -1.910 -1.483 1.00 64.69 80 LEU A CA 1
ATOM 637 C C . LEU A 1 80 ? 11.683 -3.241 -1.667 1.00 64.69 80 LEU A C 1
ATOM 639 O O . LEU A 1 80 ? 12.652 -3.313 -2.417 1.00 64.69 80 LEU A O 1
ATOM 643 N N . SER A 1 81 ? 11.185 -4.299 -1.022 1.00 63.94 81 SER A N 1
ATOM 644 C CA . SER A 1 81 ? 11.683 -5.657 -1.232 1.00 63.94 81 SER A CA 1
ATOM 645 C C . SER A 1 81 ? 10.728 -6.428 -2.141 1.00 63.94 81 SER A C 1
ATOM 647 O O . SER A 1 81 ? 9.534 -6.586 -1.883 1.00 63.94 81 SER A O 1
ATOM 649 N N . LEU A 1 82 ? 11.238 -6.908 -3.266 1.00 63.78 82 LEU A N 1
ATOM 650 C CA . LEU A 1 82 ? 10.427 -7.610 -4.252 1.00 63.78 82 LEU A CA 1
ATOM 651 C C . LEU A 1 82 ? 10.614 -9.108 -4.069 1.00 63.78 82 LEU A C 1
ATOM 653 O O . LEU A 1 82 ? 11.701 -9.633 -4.283 1.00 63.78 82 LEU A O 1
ATOM 657 N N . ALA A 1 83 ? 9.545 -9.811 -3.702 1.00 57.62 83 ALA A N 1
ATOM 658 C CA . ALA A 1 83 ? 9.597 -11.250 -3.460 1.00 57.62 83 ALA A CA 1
ATOM 659 C C . ALA A 1 83 ? 9.367 -12.087 -4.739 1.00 57.62 83 ALA A C 1
ATOM 661 O O . ALA A 1 83 ? 8.939 -13.236 -4.648 1.00 57.62 83 ALA A O 1
ATOM 662 N N . ASN A 1 84 ? 9.602 -11.536 -5.941 1.00 61.59 84 ASN A N 1
ATOM 663 C CA . ASN A 1 84 ? 9.366 -12.248 -7.203 1.00 61.59 84 ASN A CA 1
ATOM 664 C C . ASN A 1 84 ? 10.279 -11.770 -8.350 1.00 61.59 84 ASN A C 1
ATOM 666 O O . ASN A 1 84 ? 10.382 -10.571 -8.608 1.00 61.59 84 ASN A O 1
ATOM 670 N N . GLU A 1 85 ? 10.871 -12.717 -9.084 1.00 57.59 85 GLU A N 1
ATOM 671 C CA . GLU A 1 85 ? 11.741 -12.490 -10.249 1.00 57.59 85 GLU A CA 1
ATOM 672 C C . GLU A 1 85 ? 11.046 -11.742 -11.395 1.00 57.59 85 GLU A C 1
ATOM 674 O O . GLU A 1 85 ? 11.682 -10.946 -12.072 1.00 57.59 85 GLU A O 1
ATOM 679 N N . LEU A 1 86 ? 9.727 -11.917 -11.574 1.00 59.25 86 LEU A N 1
ATOM 680 C CA . LEU A 1 86 ? 8.948 -11.194 -12.599 1.00 59.25 86 LEU A CA 1
ATOM 681 C C . LEU A 1 86 ? 8.961 -9.672 -12.413 1.00 59.25 86 LEU A C 1
ATOM 683 O O . LEU A 1 86 ? 8.634 -8.917 -13.328 1.00 59.25 86 LEU A O 1
ATOM 687 N N . ILE A 1 87 ? 9.264 -9.244 -11.195 1.00 66.25 87 ILE A N 1
ATOM 688 C CA . ILE A 1 87 ? 9.172 -7.865 -10.751 1.00 66.25 87 ILE A CA 1
ATOM 689 C C . ILE A 1 87 ? 10.548 -7.319 -10.360 1.00 66.25 87 ILE A C 1
ATOM 691 O O . ILE A 1 87 ? 10.777 -6.111 -10.377 1.00 66.25 87 ILE A O 1
ATOM 695 N N . ASN A 1 88 ? 11.478 -8.221 -10.050 1.00 68.81 88 ASN A N 1
ATOM 696 C CA . ASN A 1 88 ? 12.876 -7.918 -9.836 1.00 68.81 88 ASN A CA 1
ATOM 697 C C . ASN A 1 88 ? 13.502 -7.485 -11.171 1.00 68.81 88 ASN A C 1
ATOM 699 O O . ASN A 1 88 ? 13.878 -8.316 -11.992 1.00 68.81 88 ASN A O 1
ATOM 703 N N . GLN A 1 89 ? 13.543 -6.174 -11.403 1.00 74.69 89 GLN A N 1
ATOM 704 C CA . GLN A 1 89 ? 14.161 -5.552 -12.574 1.00 74.69 89 GLN A CA 1
ATOM 705 C C . GLN A 1 89 ? 15.559 -5.068 -12.165 1.00 74.69 89 GLN A C 1
ATOM 707 O O . GLN A 1 89 ? 15.674 -3.943 -11.679 1.00 74.69 89 GLN A O 1
ATOM 712 N N . PRO A 1 90 ? 16.608 -5.912 -12.273 1.00 71.62 90 PRO A N 1
ATOM 713 C CA . PRO A 1 90 ? 17.946 -5.600 -11.755 1.00 71.62 90 PRO A CA 1
ATOM 714 C C . PRO A 1 90 ? 18.608 -4.419 -12.480 1.00 71.62 90 PRO A C 1
ATOM 716 O O . PRO A 1 90 ? 19.531 -3.799 -11.960 1.00 71.62 90 PRO A O 1
ATOM 719 N N . ASP A 1 91 ? 18.128 -4.106 -13.679 1.00 79.44 91 ASP A N 1
ATOM 720 C CA . ASP A 1 91 ? 18.508 -2.972 -14.515 1.00 79.44 91 ASP A CA 1
ATOM 721 C C . ASP A 1 91 ? 17.787 -1.667 -14.136 1.00 79.44 91 ASP A C 1
ATOM 723 O O . ASP A 1 91 ? 18.027 -0.625 -14.748 1.00 79.44 91 ASP A O 1
ATOM 727 N N . LYS A 1 92 ? 16.902 -1.698 -13.133 1.00 80.94 92 LYS A N 1
ATOM 728 C CA . LYS A 1 92 ? 16.136 -0.533 -12.696 1.00 80.94 92 LYS A CA 1
ATOM 729 C C . LYS A 1 92 ? 16.401 -0.180 -11.249 1.00 80.94 92 LYS A C 1
ATOM 731 O O . LYS A 1 92 ? 16.193 -0.977 -10.339 1.00 80.94 92 LYS A O 1
ATOM 736 N N . ASN A 1 93 ? 16.759 1.079 -11.040 1.00 83.12 93 ASN A N 1
ATOM 737 C CA . ASN A 1 93 ? 16.827 1.663 -9.716 1.00 83.12 93 ASN A CA 1
ATOM 738 C C . ASN A 1 93 ? 15.481 2.311 -9.380 1.00 83.12 93 ASN A C 1
ATOM 740 O O . ASN A 1 93 ? 15.121 3.327 -9.973 1.00 83.12 93 ASN A O 1
ATOM 744 N N . TRP A 1 94 ? 14.722 1.700 -8.471 1.00 84.56 94 TRP A N 1
ATOM 745 C CA . TRP A 1 94 ? 13.397 2.177 -8.074 1.00 84.56 94 TRP A CA 1
ATOM 746 C C . TRP A 1 94 ? 13.477 3.222 -6.964 1.00 84.56 94 TRP A C 1
ATOM 748 O O . TRP A 1 94 ? 14.140 3.019 -5.952 1.00 84.56 94 TRP A O 1
ATOM 758 N N . ALA A 1 95 ? 12.729 4.309 -7.132 1.00 85.56 95 ALA A N 1
ATOM 759 C CA . ALA A 1 95 ? 12.582 5.374 -6.155 1.00 85.56 95 ALA A CA 1
ATOM 760 C C . ALA A 1 95 ? 11.102 5.658 -5.876 1.00 85.56 95 ALA A C 1
ATOM 762 O O . ALA A 1 95 ? 10.224 5.451 -6.723 1.00 85.56 95 ALA A O 1
ATOM 763 N N . PHE A 1 96 ? 10.838 6.126 -4.656 1.00 87.25 96 PHE A N 1
ATOM 764 C CA . PHE A 1 96 ? 9.498 6.396 -4.158 1.00 87.25 96 PHE A CA 1
ATOM 765 C C . PHE A 1 96 ? 9.457 7.703 -3.383 1.00 87.25 96 PHE A C 1
ATOM 767 O O . PHE A 1 96 ? 10.357 8.008 -2.602 1.00 87.25 96 PHE A O 1
ATOM 774 N N . GLU A 1 97 ? 8.348 8.418 -3.524 1.00 89.56 97 GLU A N 1
ATOM 775 C CA . GLU A 1 97 ? 8.027 9.580 -2.708 1.00 89.56 97 GLU A CA 1
ATOM 776 C C . GLU A 1 97 ? 6.641 9.447 -2.100 1.00 89.56 97 GLU A C 1
ATOM 778 O O . GLU A 1 97 ? 5.658 9.186 -2.796 1.00 89.56 97 GLU A O 1
ATOM 783 N N . LYS A 1 98 ? 6.559 9.694 -0.794 1.00 90.31 98 LYS A N 1
ATOM 784 C CA . LYS A 1 98 ? 5.309 9.717 -0.041 1.00 90.31 98 LYS A CA 1
ATOM 785 C C . LYS A 1 98 ? 4.923 11.154 0.292 1.00 90.31 98 LYS A C 1
ATOM 787 O O . LYS A 1 98 ? 5.679 11.870 0.940 1.00 90.31 98 LYS A O 1
ATOM 792 N N . HIS A 1 99 ? 3.694 11.524 -0.049 1.00 91.44 99 HIS A N 1
ATOM 793 C CA . HIS A 1 99 ? 3.143 12.860 0.149 1.00 91.44 99 HIS A CA 1
ATOM 794 C C . HIS A 1 99 ? 1.895 12.805 1.032 1.00 91.44 99 HIS A C 1
ATOM 796 O O . HIS A 1 99 ? 0.914 12.127 0.712 1.00 91.44 99 HIS A O 1
ATOM 802 N N . ASN A 1 100 ? 1.925 13.538 2.146 1.00 92.75 100 ASN A N 1
ATOM 803 C CA . ASN A 1 100 ? 0.743 13.793 2.965 1.00 92.75 100 ASN A CA 1
ATOM 804 C C . ASN A 1 100 ? 0.031 15.025 2.415 1.00 92.75 100 ASN A C 1
ATOM 806 O O . ASN A 1 100 ? 0.546 16.137 2.498 1.00 92.75 100 ASN A O 1
ATOM 810 N N . LEU A 1 101 ? -1.147 14.814 1.846 1.00 93.56 101 LEU A N 1
ATOM 811 C CA . LEU A 1 101 ? -1.961 15.864 1.260 1.00 93.56 101 LEU A CA 1
ATOM 812 C C . LEU A 1 101 ? -3.000 16.369 2.279 1.00 93.56 101 LEU A C 1
ATOM 814 O O . LEU A 1 101 ? -3.319 15.664 3.246 1.00 93.56 101 LEU A O 1
ATOM 818 N N . PRO A 1 102 ? -3.557 17.578 2.073 1.00 94.00 102 PRO A N 1
ATOM 819 C CA . PRO A 1 102 ? -4.641 18.098 2.900 1.00 94.00 102 PRO A CA 1
ATOM 820 C C . PRO A 1 102 ? -5.821 17.123 3.013 1.00 94.00 102 PRO A C 1
ATOM 822 O O . PRO A 1 102 ? -5.990 16.219 2.196 1.00 94.00 102 PRO A O 1
ATOM 825 N N . GLN A 1 103 ? -6.665 17.326 4.028 1.00 91.75 103 GLN A N 1
ATOM 826 C CA . GLN A 1 103 ? -7.863 16.502 4.257 1.00 91.75 103 GLN A CA 1
ATOM 827 C C . GLN A 1 103 ? -7.545 15.007 4.445 1.00 91.75 103 GLN A C 1
ATOM 829 O O . GLN A 1 103 ? -8.303 14.149 4.006 1.00 91.75 103 GLN A O 1
ATOM 834 N N . ASN A 1 104 ? -6.411 14.687 5.078 1.00 93.38 104 ASN A N 1
ATOM 835 C CA . ASN A 1 104 ? -6.004 13.315 5.399 1.00 93.38 104 ASN A CA 1
ATOM 836 C C . ASN A 1 104 ? -5.889 12.390 4.170 1.00 93.38 104 ASN A C 1
ATOM 838 O O . ASN A 1 104 ? -6.270 11.218 4.205 1.00 93.38 104 ASN A O 1
ATOM 842 N N . HIS A 1 105 ? -5.358 12.930 3.072 1.00 94.44 105 HIS A N 1
ATOM 843 C CA . HIS A 1 105 ? -5.080 12.167 1.864 1.00 94.44 105 HIS A CA 1
ATOM 844 C C . HIS A 1 105 ? -3.610 11.750 1.801 1.00 94.44 105 HIS A C 1
ATOM 846 O O . HIS A 1 105 ? -2.705 12.488 2.185 1.00 94.44 105 HIS A O 1
ATOM 852 N N . LEU A 1 106 ? -3.373 10.561 1.262 1.00 94.12 106 LEU A N 1
ATOM 853 C CA . LEU A 1 106 ? -2.055 10.029 0.962 1.00 94.12 106 LEU A CA 1
ATOM 854 C C . LEU A 1 106 ? -1.854 9.928 -0.548 1.00 94.12 106 LEU A C 1
ATOM 856 O O . LEU A 1 106 ? -2.737 9.439 -1.263 1.00 94.12 106 LEU A O 1
ATOM 860 N N . ALA A 1 107 ? -0.686 10.341 -1.019 1.00 94.38 107 ALA A N 1
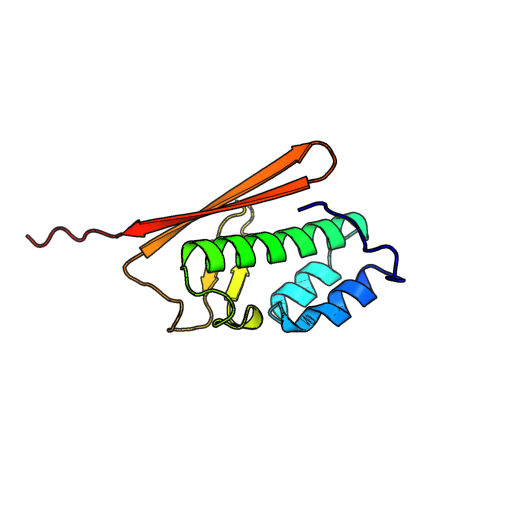ATOM 861 C CA . ALA A 1 107 ? -0.206 10.043 -2.358 1.00 94.38 107 ALA A CA 1
ATOM 862 C C . ALA A 1 107 ? 1.177 9.395 -2.276 1.00 94.38 107 ALA A C 1
ATOM 864 O O . ALA A 1 107 ? 1.991 9.754 -1.426 1.00 94.38 107 ALA A O 1
ATOM 865 N N . VAL A 1 108 ? 1.421 8.428 -3.156 1.00 92.69 108 VAL A N 1
ATOM 866 C CA . VAL A 1 108 ? 2.744 7.843 -3.363 1.00 92.69 108 VAL A CA 1
ATOM 867 C C . VAL A 1 108 ? 3.052 7.911 -4.849 1.00 92.69 108 VAL A C 1
ATOM 869 O O . VAL A 1 108 ? 2.199 7.572 -5.672 1.00 92.69 108 VAL A O 1
ATOM 872 N N . VAL A 1 109 ? 4.252 8.376 -5.172 1.00 92.62 109 VAL A N 1
ATOM 873 C CA . VAL A 1 109 ? 4.797 8.410 -6.528 1.00 92.62 109 VAL A CA 1
ATOM 874 C C . VAL A 1 109 ? 5.923 7.391 -6.593 1.00 92.62 109 VAL A C 1
ATOM 876 O O . VAL A 1 109 ? 6.716 7.295 -5.661 1.00 92.62 109 VAL A O 1
ATOM 879 N N . ALA A 1 110 ? 5.967 6.617 -7.674 1.00 90.75 110 ALA A N 1
ATOM 880 C CA . ALA A 1 110 ? 7.012 5.638 -7.936 1.00 90.75 110 ALA A CA 1
ATOM 881 C C . ALA A 1 110 ? 7.594 5.889 -9.324 1.00 90.75 110 ALA A C 1
ATOM 883 O O . ALA A 1 110 ? 6.842 6.116 -10.275 1.00 90.75 110 ALA A O 1
ATOM 884 N N . TRP A 1 111 ? 8.913 5.819 -9.443 1.00 90.75 111 TRP A N 1
ATOM 885 C CA . TRP A 1 111 ? 9.611 5.875 -10.721 1.00 90.75 111 TRP A CA 1
ATOM 886 C C . TRP A 1 111 ? 10.864 5.010 -10.665 1.00 90.75 111 TRP A C 1
ATOM 888 O O . TRP A 1 111 ? 11.307 4.596 -9.594 1.00 90.75 111 TRP A O 1
ATOM 898 N N . SER A 1 112 ? 11.416 4.704 -11.831 1.00 88.69 112 SER A N 1
ATOM 899 C CA . SER A 1 112 ? 12.705 4.035 -11.930 1.00 88.69 112 SER A CA 1
ATOM 900 C C . SER A 1 112 ? 13.581 4.698 -12.971 1.00 88.69 112 SER A C 1
ATOM 902 O O . SER A 1 112 ? 13.093 5.215 -13.977 1.00 88.69 112 SER A O 1
ATOM 904 N N . GLU A 1 113 ? 14.880 4.653 -12.717 1.00 86.12 113 GLU A N 1
ATOM 905 C CA . GLU A 1 113 ? 15.910 5.010 -13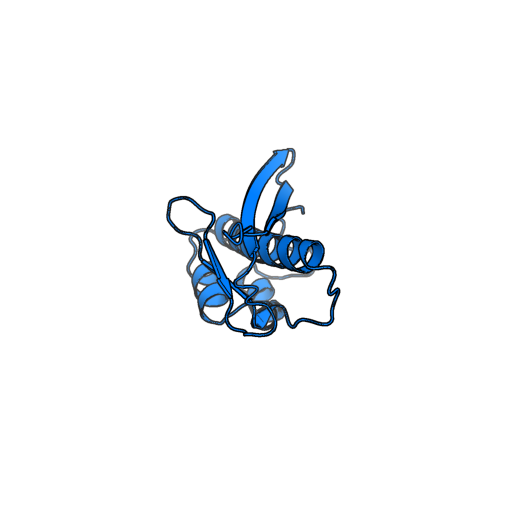.683 1.00 86.12 113 GLU A CA 1
ATOM 906 C C . GLU A 1 113 ? 16.617 3.737 -14.140 1.00 86.12 113 GLU A C 1
ATOM 908 O O . GLU A 1 113 ? 16.848 2.822 -13.343 1.00 86.12 113 GLU A O 1
ATOM 913 N N . ASN A 1 114 ? 16.959 3.672 -15.425 1.00 82.00 114 ASN A N 1
ATOM 914 C CA . ASN A 1 114 ? 17.773 2.576 -15.932 1.00 82.00 114 ASN A CA 1
ATOM 915 C C . ASN A 1 114 ? 19.195 2.734 -15.395 1.00 82.00 114 ASN A C 1
ATOM 917 O O . ASN A 1 114 ? 19.805 3.798 -15.541 1.00 82.00 114 ASN A O 1
ATOM 921 N N . THR A 1 115 ? 19.752 1.667 -14.835 1.00 73.06 115 THR A N 1
ATOM 922 C CA . THR A 1 115 ? 21.176 1.606 -14.524 1.00 73.06 115 THR A CA 1
ATOM 923 C C . THR A 1 115 ? 21.935 1.436 -15.840 1.00 73.06 115 THR A C 1
ATOM 925 O O . THR A 1 115 ? 22.252 0.335 -16.280 1.00 73.06 115 THR A O 1
ATOM 928 N N . TYR A 1 116 ? 22.204 2.548 -16.530 1.00 62.59 116 TYR A N 1
ATOM 929 C CA . TYR A 1 116 ? 23.130 2.541 -17.657 1.00 62.59 116 TYR A CA 1
ATOM 930 C C . TYR A 1 116 ? 24.522 2.175 -17.131 1.00 62.59 116 TYR A C 1
ATOM 932 O O . TYR A 1 116 ? 25.272 3.030 -16.665 1.00 62.59 116 TYR A O 1
ATOM 940 N N . VAL A 1 117 ? 24.895 0.902 -17.233 1.00 58.56 117 VAL A N 1
ATOM 941 C CA . VAL A 1 117 ? 26.306 0.547 -17.362 1.00 58.56 117 VAL A CA 1
ATOM 942 C C . VAL A 1 117 ? 26.715 1.021 -18.747 1.00 58.56 117 VAL A C 1
ATOM 944 O O . VAL A 1 117 ? 26.354 0.410 -19.750 1.00 58.56 117 VAL A O 1
ATOM 947 N N . ALA A 1 118 ? 27.403 2.161 -18.808 1.00 47.88 118 ALA A N 1
ATOM 948 C CA . ALA A 1 118 ? 28.117 2.558 -20.007 1.00 47.88 118 ALA A CA 1
ATOM 949 C C . ALA A 1 118 ? 29.049 1.397 -20.378 1.00 47.88 118 ALA A C 1
ATOM 951 O O . ALA A 1 118 ? 30.019 1.122 -19.674 1.00 47.88 118 ALA A O 1
ATOM 952 N N . SER A 1 119 ? 28.699 0.663 -21.432 1.00 51.00 119 SER A N 1
ATOM 953 C CA . SER A 1 119 ? 29.606 -0.275 -22.075 1.00 51.00 119 SER A CA 1
ATOM 954 C C . SER A 1 119 ? 30.790 0.532 -22.599 1.00 51.00 119 SER A C 1
ATOM 956 O O . SER A 1 119 ? 30.593 1.446 -23.403 1.00 51.00 119 SER A O 1
ATOM 958 N N . SER A 1 120 ? 31.962 0.221 -22.049 1.00 46.09 120 SER A N 1
ATOM 959 C CA . SER A 1 120 ? 33.281 0.787 -22.335 1.00 46.09 120 SER A CA 1
ATOM 960 C C . SER A 1 120 ? 33.646 0.788 -23.814 1.00 46.09 120 SER A C 1
ATOM 962 O O . SER A 1 120 ? 33.240 -0.160 -24.525 1.00 46.09 120 SER A O 1
#

Mean predicted aligned error: 6.39 Å

Radius of gyration: 15.45 Å; Cα contacts (8 Å, |Δi|>4): 157; chains: 1; bounding box: 53×31×40 Å

Solvent-accessible surface area (backbone atoms only — not comparable to full-atom values): 7177 Å² total; per-residue (Å²): 83,73,65,72,82,60,90,92,56,92,46,65,67,59,49,51,62,74,51,39,77,51,39,30,74,68,51,48,47,57,27,70,70,35,80,52,68,68,51,21,48,45,45,47,50,47,57,48,34,50,54,51,24,43,41,57,62,68,69,61,60,90,77,61,67,52,35,48,45,41,79,43,67,50,104,85,61,63,46,74,47,66,74,39,74,95,70,56,50,92,57,45,51,76,48,64,47,82,44,83,45,79,90,58,22,45,48,43,48,42,51,68,45,72,64,77,73,76,80,128